Protein AF-A0A7S0LT97-F1 (afdb_monomer_lite)

Radius of gyration: 15.78 Å; chains: 1; bounding box: 45×33×39 Å

Structure (mmCIF, N/CA/C/O backbone):
data_AF-A0A7S0LT97-F1
#
_entry.id   AF-A0A7S0LT97-F1
#
loop_
_atom_site.group_PDB
_atom_site.id
_atom_site.type_symbol
_atom_site.label_atom_id
_atom_site.label_alt_id
_atom_site.label_comp_id
_atom_site.label_asym_id
_atom_site.label_entity_id
_atom_site.label_seq_id
_atom_site.pdbx_PDB_ins_code
_atom_site.Cartn_x
_atom_site.Cartn_y
_atom_site.Cartn_z
_atom_site.occupancy
_atom_site.B_iso_or_equiv
_atom_site.auth_seq_id
_atom_site.auth_comp_id
_atom_site.auth_asym_id
_atom_site.auth_atom_id
_atom_site.pdbx_PDB_model_num
ATOM 1 N N . LEU A 1 1 ? -16.997 -1.130 0.856 1.00 68.38 1 LEU A N 1
ATOM 2 C CA . LEU A 1 1 ? -16.744 -0.070 -0.150 1.00 68.38 1 LEU A CA 1
ATOM 3 C C . LEU A 1 1 ? -15.234 0.042 -0.345 1.00 68.38 1 LEU A C 1
ATOM 5 O O . LEU A 1 1 ? -14.508 -0.243 0.602 1.00 68.38 1 LEU A O 1
ATOM 9 N N . LEU A 1 2 ? -14.763 0.425 -1.536 1.00 75.94 2 LEU A N 1
ATOM 10 C CA . LEU A 1 2 ? -13.348 0.755 -1.758 1.00 75.94 2 LEU A CA 1
ATOM 11 C C . LEU A 1 2 ? -12.996 2.016 -0.960 1.00 75.94 2 LEU A C 1
ATOM 13 O O . LEU A 1 2 ? -13.755 2.983 -1.014 1.00 75.94 2 LEU A O 1
ATOM 17 N N . SER A 1 3 ? -11.892 1.991 -0.213 1.00 88.69 3 SER A N 1
ATOM 18 C CA . SER A 1 3 ? -11.409 3.146 0.551 1.00 88.69 3 SER A CA 1
ATOM 19 C C . SER A 1 3 ? -10.264 3.848 -0.169 1.00 88.69 3 SER A C 1
ATOM 21 O O . SER A 1 3 ? -10.334 5.054 -0.376 1.00 88.69 3 SER A O 1
ATOM 23 N N . MET A 1 4 ? -9.246 3.101 -0.601 1.00 94.62 4 MET A N 1
ATOM 24 C CA . MET A 1 4 ? -8.054 3.648 -1.250 1.00 94.62 4 MET A CA 1
ATOM 25 C C . MET A 1 4 ? -7.589 2.762 -2.411 1.00 94.62 4 MET A C 1
ATOM 27 O O . MET A 1 4 ? -7.864 1.563 -2.444 1.00 94.62 4 MET A O 1
ATOM 31 N N . VAL A 1 5 ? -6.854 3.349 -3.358 1.00 96.19 5 VAL A N 1
ATOM 32 C CA . VAL A 1 5 ? -6.253 2.638 -4.494 1.00 96.19 5 VAL A CA 1
ATOM 33 C C . VAL A 1 5 ? -4.873 3.200 -4.812 1.00 96.19 5 VAL A C 1
ATOM 35 O O . VAL A 1 5 ? -4.664 4.410 -4.754 1.00 96.19 5 VAL A O 1
ATOM 38 N N . SER A 1 6 ? -3.942 2.327 -5.187 1.00 96.62 6 SER A N 1
ATOM 39 C CA . SER A 1 6 ? -2.690 2.713 -5.835 1.00 96.62 6 SER A CA 1
ATOM 40 C C . SER A 1 6 ? -2.384 1.776 -6.998 1.00 96.62 6 SER A C 1
ATOM 42 O O . SER A 1 6 ? -2.772 0.607 -6.989 1.00 96.62 6 SER A O 1
ATOM 44 N N . VAL A 1 7 ? -1.712 2.304 -8.016 1.00 95.50 7 VAL A N 1
ATOM 45 C CA . VAL A 1 7 ? -1.390 1.587 -9.251 1.00 95.50 7 VAL A CA 1
ATOM 46 C C . VAL A 1 7 ? 0.061 1.855 -9.590 1.00 95.50 7 VAL A C 1
ATOM 48 O O . VAL A 1 7 ? 0.487 3.008 -9.600 1.00 95.50 7 VAL A O 1
ATOM 51 N N . ALA A 1 8 ? 0.804 0.800 -9.890 1.00 93.44 8 ALA A N 1
ATOM 52 C CA . ALA A 1 8 ? 2.168 0.900 -10.378 1.00 93.44 8 ALA A CA 1
ATOM 53 C C . ALA A 1 8 ? 2.514 -0.332 -11.207 1.00 93.44 8 ALA A C 1
ATOM 55 O O . ALA A 1 8 ? 2.108 -1.453 -10.889 1.00 93.44 8 ALA A O 1
ATOM 56 N N . SER A 1 9 ? 3.278 -0.108 -12.274 1.00 87.19 9 SER A N 1
ATOM 57 C CA . SER A 1 9 ? 3.678 -1.147 -13.222 1.00 87.19 9 SER A CA 1
ATOM 58 C C . SER A 1 9 ? 2.458 -1.903 -13.765 1.00 87.19 9 SER A C 1
ATOM 60 O O . SER A 1 9 ? 1.609 -1.305 -14.421 1.00 87.19 9 SER A O 1
ATOM 62 N N . SER A 1 10 ? 2.351 -3.206 -13.489 1.00 92.88 10 SER A N 1
ATOM 63 C CA . SER A 1 10 ? 1.203 -4.048 -13.859 1.00 92.88 10 SER A CA 1
ATOM 64 C C . SER A 1 10 ? 0.383 -4.484 -12.644 1.00 92.88 10 SER A C 1
ATOM 66 O O . SER A 1 10 ? -0.282 -5.511 -12.706 1.00 92.88 10 SER A O 1
ATOM 68 N N . TYR A 1 11 ? 0.434 -3.747 -11.534 1.00 96.50 11 TYR A N 1
ATOM 69 C CA . TYR A 1 11 ? -0.290 -4.085 -10.312 1.00 96.50 11 TYR A CA 1
ATOM 70 C C . TYR A 1 11 ? -1.210 -2.957 -9.848 1.00 96.50 11 TYR A C 1
ATOM 72 O O . TYR A 1 11 ? -0.897 -1.769 -9.947 1.00 96.50 11 TYR A O 1
ATOM 80 N N . LEU A 1 12 ? -2.349 -3.366 -9.302 1.00 96.88 12 LEU A N 1
ATOM 81 C CA . LEU A 1 12 ? -3.366 -2.522 -8.697 1.00 96.88 12 LEU A CA 1
ATOM 82 C C . LEU A 1 12 ? -3.561 -2.987 -7.253 1.00 96.88 12 LEU A C 1
ATOM 84 O O . LEU A 1 12 ? -3.971 -4.123 -7.022 1.00 96.88 12 LEU A O 1
ATOM 88 N N . LEU A 1 13 ? -3.275 -2.118 -6.288 1.00 98.12 13 LEU A N 1
ATOM 89 C CA . LEU A 1 13 ? -3.525 -2.373 -4.875 1.00 98.12 13 LEU A CA 1
ATOM 90 C C . LEU A 1 13 ? -4.778 -1.615 -4.443 1.00 98.12 13 LEU A C 1
ATOM 92 O O . LEU A 1 13 ? -4.824 -0.386 -4.516 1.00 98.12 13 LEU A O 1
ATOM 96 N N . LEU A 1 14 ? -5.781 -2.350 -3.978 1.00 97.31 14 LEU A N 1
ATOM 97 C CA . LEU A 1 14 ? -7.033 -1.812 -3.465 1.00 97.31 14 LEU A CA 1
ATOM 98 C C . LEU A 1 14 ? -7.115 -2.046 -1.966 1.00 97.31 14 LEU A C 1
ATOM 100 O O . LEU A 1 14 ? -6.928 -3.166 -1.505 1.00 97.31 14 LEU A O 1
ATOM 104 N N . ALA A 1 15 ? -7.451 -1.000 -1.225 1.00 97.31 15 ALA A N 1
ATOM 105 C CA . ALA A 1 15 ? -7.858 -1.115 0.162 1.00 97.31 15 ALA A CA 1
ATOM 106 C C . ALA A 1 15 ? -9.373 -0.954 0.264 1.00 97.31 15 ALA A C 1
ATOM 108 O O . ALA A 1 15 ? -9.980 -0.107 -0.402 1.00 97.31 15 ALA A O 1
ATOM 109 N N . THR A 1 16 ? -9.987 -1.760 1.113 1.00 95.94 16 THR A N 1
ATOM 110 C CA . THR A 1 16 ? -11.420 -1.723 1.391 1.00 95.94 16 THR A CA 1
ATOM 111 C C . THR A 1 16 ? -11.684 -1.307 2.834 1.00 95.94 16 THR A C 1
ATOM 113 O O . THR A 1 16 ? -10.850 -1.436 3.733 1.00 95.94 16 THR A O 1
ATOM 116 N N . SER A 1 17 ? -12.891 -0.791 3.067 1.00 91.00 17 SER A N 1
ATOM 117 C CA . SER A 1 17 ? -13.341 -0.309 4.380 1.00 91.00 17 SER A CA 1
ATOM 118 C C . SER A 1 17 ? -13.349 -1.381 5.484 1.00 91.00 17 SER A C 1
ATOM 120 O O . SER A 1 17 ? -13.432 -1.047 6.656 1.00 91.00 17 SER A O 1
ATOM 122 N N . ASP A 1 18 ? -13.285 -2.668 5.140 1.00 94.00 18 ASP A N 1
ATOM 123 C CA . ASP A 1 18 ? -13.248 -3.805 6.072 1.00 94.00 18 ASP A CA 1
ATOM 124 C C . ASP A 1 18 ? -11.823 -4.226 6.484 1.00 94.00 18 ASP A C 1
ATOM 126 O O . ASP A 1 18 ? -11.656 -5.284 7.105 1.00 94.00 18 ASP A O 1
ATOM 130 N N . LYS A 1 19 ? -10.828 -3.362 6.217 1.00 95.19 19 LYS A N 1
ATOM 131 C CA . LYS A 1 19 ? -9.399 -3.541 6.545 1.00 95.19 19 LYS A CA 1
ATOM 132 C C . LYS A 1 19 ? -8.700 -4.594 5.681 1.00 95.19 19 LYS A C 1
ATOM 134 O O . LYS A 1 19 ? -7.759 -5.244 6.131 1.00 95.19 19 LYS A O 1
ATOM 139 N N . THR A 1 20 ? -9.172 -4.776 4.455 1.00 97.00 20 THR A N 1
ATOM 140 C CA . THR A 1 20 ? -8.625 -5.765 3.524 1.00 97.00 20 THR A CA 1
ATOM 141 C C . THR A 1 20 ? -7.864 -5.060 2.403 1.00 97.00 20 THR A C 1
ATOM 143 O O . THR A 1 20 ? -8.270 -4.007 1.908 1.00 97.00 20 THR A O 1
ATOM 146 N N . LEU A 1 21 ? -6.715 -5.623 2.039 1.00 98.06 21 LEU A N 1
ATOM 147 C CA . LEU A 1 21 ? -5.911 -5.244 0.887 1.00 98.06 21 LEU A CA 1
ATOM 148 C C . LEU A 1 21 ? -6.079 -6.318 -0.179 1.00 98.06 21 LEU A C 1
ATOM 150 O O . LEU A 1 21 ? -5.789 -7.482 0.079 1.00 98.06 21 LEU A O 1
ATOM 154 N N . HIS A 1 22 ? -6.493 -5.927 -1.378 1.00 97.88 22 HIS A N 1
ATOM 155 C CA . HIS A 1 22 ? -6.584 -6.804 -2.537 1.00 97.88 22 HIS A CA 1
ATOM 156 C C . HIS A 1 22 ? -5.586 -6.340 -3.595 1.00 97.88 22 HIS A C 1
ATOM 158 O O . HIS A 1 22 ? -5.634 -5.195 -4.051 1.00 97.88 22 HIS A O 1
ATOM 164 N N . LEU A 1 23 ? -4.692 -7.235 -4.001 1.00 98.12 23 LEU A N 1
ATOM 165 C CA . LEU A 1 23 ? -3.745 -6.999 -5.078 1.00 98.12 23 LEU A CA 1
ATOM 166 C C . LEU A 1 23 ? -4.253 -7.662 -6.356 1.00 98.12 23 LEU A C 1
ATOM 168 O O . LEU A 1 23 ? -4.550 -8.857 -6.369 1.00 98.12 23 LEU A O 1
ATOM 172 N N . PHE A 1 24 ? -4.290 -6.901 -7.443 1.00 97.88 24 PHE A N 1
ATOM 173 C CA . PHE A 1 24 ? -4.609 -7.405 -8.771 1.00 97.88 24 PHE A CA 1
ATOM 174 C C . PHE A 1 24 ? -3.434 -7.200 -9.720 1.00 97.88 24 PHE A C 1
ATOM 176 O O . PHE A 1 24 ? -2.798 -6.147 -9.697 1.00 97.88 24 PHE A O 1
ATOM 183 N N . ALA A 1 25 ? -3.179 -8.177 -10.586 1.00 96.88 25 ALA A N 1
ATOM 184 C CA . ALA A 1 25 ? -2.294 -8.026 -11.733 1.00 96.88 25 ALA A CA 1
ATOM 185 C C . ALA A 1 25 ? -3.110 -7.598 -12.956 1.00 96.88 25 ALA A C 1
ATOM 187 O O . ALA A 1 25 ? -4.100 -8.236 -13.323 1.00 96.88 25 ALA A O 1
ATOM 188 N N . ALA A 1 26 ? -2.675 -6.522 -13.600 1.00 94.62 26 ALA A N 1
ATOM 189 C CA . ALA A 1 26 ? -3.262 -6.005 -14.816 1.00 94.62 26 ALA A CA 1
ATOM 190 C C . ALA A 1 26 ? -2.785 -6.795 -16.037 1.00 94.62 26 ALA A C 1
ATOM 192 O O . ALA A 1 26 ? -1.593 -6.892 -16.327 1.00 94.62 26 ALA A O 1
ATOM 193 N N . LYS A 1 27 ? -3.752 -7.327 -16.781 1.00 93.06 27 LYS A N 1
ATOM 194 C CA . LYS A 1 27 ? -3.591 -7.904 -18.115 1.00 93.06 27 LYS A CA 1
ATOM 195 C C . LYS A 1 27 ? -4.313 -7.006 -19.127 1.00 93.06 27 LYS A C 1
ATOM 197 O O . LYS A 1 27 ? -5.192 -6.241 -18.733 1.00 93.06 27 LYS A O 1
ATOM 202 N N . PRO A 1 28 ? -4.026 -7.111 -20.438 1.00 91.81 28 PRO A N 1
ATOM 203 C CA . PRO A 1 28 ? -4.626 -6.235 -21.450 1.00 91.81 28 PRO A CA 1
ATOM 204 C C . PRO A 1 28 ? -6.162 -6.159 -21.429 1.00 91.81 28 PRO A C 1
ATOM 206 O O . PRO A 1 28 ? -6.730 -5.143 -21.816 1.00 91.81 28 PRO A O 1
ATOM 209 N N . THR A 1 29 ? -6.840 -7.223 -20.990 1.00 93.88 29 THR A N 1
ATOM 210 C CA . THR A 1 29 ? -8.309 -7.322 -20.999 1.00 93.88 29 THR A CA 1
ATOM 211 C C . THR A 1 29 ? -8.907 -7.772 -19.666 1.00 93.88 29 THR A C 1
ATOM 213 O O . THR A 1 29 ? -10.103 -8.047 -19.608 1.00 93.88 29 THR A O 1
ATOM 216 N N . ALA A 1 30 ? -8.098 -7.924 -18.614 1.00 94.88 30 ALA A N 1
ATOM 217 C CA . ALA A 1 30 ? -8.543 -8.497 -17.346 1.00 94.88 30 ALA A CA 1
ATOM 218 C C . ALA A 1 30 ? -7.692 -8.012 -16.167 1.00 94.88 30 ALA A C 1
ATOM 220 O O . ALA A 1 30 ? -6.544 -7.606 -16.338 1.00 94.88 30 ALA A O 1
ATOM 221 N N . LEU A 1 31 ? -8.265 -8.096 -14.970 1.00 96.12 31 LEU A N 1
ATOM 222 C CA . LEU A 1 31 ? -7.551 -7.959 -13.707 1.00 96.12 31 LEU A CA 1
ATOM 223 C C . LEU A 1 31 ? -7.626 -9.304 -12.990 1.00 96.12 31 LEU A C 1
ATOM 225 O O . LEU A 1 31 ? -8.718 -9.745 -12.631 1.00 96.12 31 LEU A O 1
ATOM 229 N N . ASP A 1 32 ? -6.480 -9.937 -12.779 1.00 97.31 32 ASP A N 1
ATOM 230 C CA . ASP A 1 32 ? -6.413 -11.181 -12.021 1.00 97.31 32 ASP A CA 1
ATOM 231 C C . ASP A 1 32 ? -6.171 -10.848 -10.556 1.00 97.31 32 ASP A C 1
ATOM 233 O O . ASP A 1 32 ? -5.244 -10.104 -10.245 1.00 97.31 32 ASP A O 1
ATOM 237 N N . HIS A 1 33 ? -6.986 -11.387 -9.651 1.00 97.56 33 HIS A N 1
ATOM 238 C CA . HIS A 1 33 ? -6.728 -11.276 -8.216 1.00 97.56 33 HIS A CA 1
ATOM 239 C C . HIS A 1 33 ? -5.524 -12.154 -7.854 1.00 97.56 33 HIS A C 1
ATOM 241 O O . HIS A 1 33 ? -5.522 -13.351 -8.136 1.00 97.56 33 HIS A O 1
ATOM 247 N N . VAL A 1 34 ? -4.478 -11.538 -7.302 1.00 97.12 34 VAL A N 1
ATOM 248 C CA . VAL A 1 34 ? -3.174 -12.178 -7.058 1.00 97.12 34 VAL A CA 1
ATOM 249 C C . VAL A 1 34 ? -2.996 -12.527 -5.593 1.00 97.12 34 VAL A C 1
ATOM 251 O O . VAL A 1 34 ? -2.535 -13.619 -5.271 1.00 97.12 34 VAL A O 1
ATOM 254 N N . ALA A 1 35 ? -3.323 -11.589 -4.709 1.00 97.69 35 ALA A N 1
ATOM 255 C CA . ALA A 1 35 ? -3.102 -11.738 -3.283 1.00 97.69 35 ALA A CA 1
ATOM 256 C C . ALA A 1 35 ? -4.111 -10.917 -2.484 1.00 97.69 35 ALA A C 1
ATOM 258 O O . ALA A 1 35 ? -4.672 -9.923 -2.960 1.00 97.69 35 ALA A O 1
ATOM 259 N N . GLU A 1 36 ? -4.312 -11.335 -1.242 1.00 97.81 36 GLU A N 1
ATOM 260 C CA . GLU A 1 36 ? -5.126 -10.637 -0.262 1.00 97.81 36 GLU A CA 1
ATOM 261 C C . GLU A 1 36 ? -4.437 -10.669 1.099 1.00 97.81 36 GLU A C 1
ATOM 263 O O . GLU A 1 36 ? -3.863 -11.686 1.486 1.00 97.81 36 GLU A O 1
ATOM 268 N N . ALA A 1 37 ? -4.504 -9.556 1.824 1.00 97.50 37 ALA A N 1
ATOM 269 C CA . ALA A 1 37 ? -4.001 -9.455 3.186 1.00 97.50 37 ALA A CA 1
ATOM 270 C C . ALA A 1 37 ? -4.941 -8.604 4.039 1.00 97.50 37 ALA A C 1
ATOM 272 O O . ALA A 1 37 ? -5.605 -7.695 3.540 1.00 97.50 37 ALA A O 1
ATOM 273 N N . ARG A 1 38 ? -4.976 -8.874 5.345 1.00 96.88 38 ARG A N 1
ATOM 274 C CA . ARG A 1 38 ? -5.786 -8.110 6.295 1.00 96.88 38 ARG A CA 1
ATOM 275 C C . ARG A 1 38 ? -4.904 -7.234 7.168 1.00 96.88 38 ARG A C 1
ATOM 277 O O . ARG A 1 38 ? -3.956 -7.724 7.775 1.00 96.88 38 ARG A O 1
ATOM 284 N N . THR A 1 39 ? -5.236 -5.953 7.259 1.00 95.06 39 THR A N 1
ATOM 285 C CA . THR A 1 39 ? -4.546 -5.002 8.131 1.00 95.06 39 THR A CA 1
ATOM 286 C C . THR A 1 39 ? -5.160 -5.015 9.530 1.00 95.06 39 THR A C 1
ATOM 288 O O . THR A 1 39 ? -6.335 -5.342 9.727 1.00 95.06 39 THR A O 1
ATOM 291 N N . ALA A 1 40 ? -4.370 -4.639 10.537 1.00 92.75 40 ALA A N 1
ATOM 292 C CA . ALA A 1 40 ? -4.862 -4.530 11.912 1.00 92.75 40 ALA A CA 1
ATOM 293 C C . ALA A 1 40 ? -5.928 -3.418 12.053 1.00 92.75 40 ALA A C 1
ATOM 295 O O . ALA A 1 40 ? -6.951 -3.565 12.738 1.00 92.75 40 ALA A O 1
ATOM 296 N N . HIS A 1 41 ? -5.720 -2.315 11.334 1.00 92.88 41 HIS A N 1
ATOM 297 C CA . HIS A 1 41 ? -6.524 -1.098 11.404 1.00 92.88 41 HIS A CA 1
ATOM 298 C C . HIS A 1 41 ? -6.975 -0.642 10.016 1.00 92.88 41 HIS A C 1
ATOM 300 O O . HIS A 1 41 ? -6.538 -1.181 9.002 1.00 92.88 41 HIS A O 1
ATOM 306 N N . GLU A 1 42 ? -7.887 0.327 9.974 1.00 93.88 42 GLU A N 1
ATOM 307 C CA . GLU A 1 42 ? -8.367 0.900 8.715 1.00 93.88 42 GLU A CA 1
ATOM 308 C C . GLU A 1 42 ? -7.223 1.560 7.945 1.00 93.88 42 GLU A C 1
ATOM 310 O O . GLU A 1 42 ? -6.341 2.193 8.529 1.00 93.88 42 GLU A O 1
ATOM 315 N N . VAL A 1 43 ? -7.246 1.393 6.626 1.00 96.12 43 VAL A N 1
ATOM 316 C CA . VAL A 1 43 ? -6.237 1.952 5.731 1.00 96.12 43 VAL A CA 1
ATOM 317 C C . VAL A 1 43 ? -6.584 3.407 5.433 1.00 96.12 43 VAL A C 1
ATOM 319 O O . VAL A 1 43 ? -7.644 3.691 4.875 1.00 96.12 43 VAL A O 1
ATOM 322 N N . ALA A 1 44 ? -5.680 4.315 5.792 1.00 95.31 44 ALA A N 1
ATOM 323 C CA . ALA A 1 44 ? -5.835 5.754 5.603 1.00 95.31 44 ALA A CA 1
ATOM 324 C C . ALA A 1 44 ? -5.225 6.240 4.279 1.00 95.31 44 ALA A C 1
ATOM 326 O O . ALA A 1 44 ? -5.765 7.150 3.649 1.00 95.31 44 ALA A O 1
ATOM 327 N N . CYS A 1 45 ? -4.125 5.624 3.834 1.00 96.31 45 CYS A N 1
ATOM 328 C CA . CYS A 1 45 ? -3.498 5.904 2.545 1.00 96.31 45 CYS A CA 1
ATOM 329 C C . CYS A 1 45 ? -2.642 4.737 2.045 1.00 96.31 45 CYS A C 1
ATOM 331 O O . CYS A 1 45 ? -2.204 3.896 2.828 1.00 96.31 45 CYS A O 1
ATOM 333 N N . VAL A 1 46 ? -2.420 4.677 0.728 1.00 97.81 46 VAL A N 1
ATOM 334 C CA . VAL A 1 46 ? -1.580 3.657 0.085 1.00 97.81 46 VAL A CA 1
ATOM 335 C C . VAL A 1 46 ? -0.737 4.262 -1.031 1.00 97.81 46 VAL A C 1
ATOM 337 O O . VAL A 1 46 ? -1.174 5.189 -1.711 1.00 97.81 46 VAL A O 1
ATOM 340 N N . ALA A 1 47 ? 0.445 3.699 -1.248 1.00 97.75 47 ALA A N 1
ATOM 341 C CA . ALA A 1 47 ? 1.286 3.960 -2.408 1.00 97.75 47 ALA A CA 1
ATOM 342 C C . ALA A 1 47 ? 1.927 2.657 -2.884 1.00 97.75 47 ALA A C 1
ATOM 344 O O . ALA A 1 47 ? 2.238 1.789 -2.075 1.00 97.75 47 ALA A O 1
ATOM 345 N N . LEU A 1 48 ? 2.144 2.524 -4.185 1.00 96.88 48 LEU A N 1
ATOM 346 C CA . LEU A 1 48 ? 2.773 1.368 -4.812 1.00 96.88 48 LEU A CA 1
ATOM 347 C C . LEU A 1 48 ? 3.875 1.882 -5.742 1.00 96.88 48 LEU A C 1
ATOM 349 O O . LEU A 1 48 ? 3.629 2.829 -6.490 1.00 96.88 48 LEU A O 1
ATOM 353 N N . ARG A 1 49 ? 5.086 1.314 -5.689 1.00 95.56 49 ARG A N 1
ATOM 354 C CA . ARG A 1 49 ? 6.175 1.705 -6.601 1.00 95.56 49 ARG A CA 1
ATOM 355 C C . ARG A 1 49 ? 7.303 0.674 -6.652 1.00 95.56 49 ARG A C 1
ATOM 357 O O . ARG A 1 49 ? 7.652 0.066 -5.640 1.00 95.56 49 ARG A O 1
ATOM 364 N N . GLU A 1 50 ? 7.905 0.529 -7.827 1.00 92.38 50 GLU A N 1
ATOM 365 C CA . GLU A 1 50 ? 9.223 -0.088 -7.982 1.00 92.38 50 GLU A CA 1
ATOM 366 C C . GLU A 1 50 ? 10.306 0.815 -7.382 1.00 92.38 50 GLU A C 1
ATOM 368 O O . GLU A 1 50 ? 10.316 2.026 -7.616 1.00 92.38 50 GLU A O 1
ATOM 373 N N . VAL A 1 51 ? 11.222 0.231 -6.616 1.00 87.81 51 VAL A N 1
ATOM 374 C CA . VAL A 1 51 ? 12.327 0.952 -5.971 1.00 87.81 51 VAL A CA 1
ATOM 375 C C . VAL A 1 51 ? 13.639 0.533 -6.626 1.00 87.81 51 VAL A C 1
ATOM 377 O O . VAL A 1 51 ? 13.867 -0.658 -6.852 1.00 87.81 51 VAL A O 1
ATOM 380 N N . ALA A 1 52 ? 14.499 1.499 -6.961 1.00 82.69 52 ALA A N 1
ATOM 381 C CA . ALA A 1 52 ? 15.764 1.203 -7.619 1.00 82.69 52 ALA A CA 1
ATOM 382 C C . ALA A 1 52 ? 16.665 0.348 -6.716 1.00 82.69 52 ALA A C 1
ATOM 384 O O . ALA A 1 52 ? 16.759 0.566 -5.506 1.00 82.69 52 ALA A O 1
ATOM 385 N N . ARG A 1 53 ? 17.359 -0.629 -7.311 1.00 71.44 53 ARG A N 1
ATOM 386 C CA . ARG A 1 53 ? 18.385 -1.393 -6.596 1.00 71.44 53 ARG A CA 1
ATOM 387 C C . ARG A 1 53 ? 19.670 -0.564 -6.504 1.00 71.44 53 ARG A C 1
ATOM 389 O O . ARG A 1 53 ? 20.081 0.000 -7.520 1.00 71.44 53 ARG A O 1
ATOM 396 N N . PRO A 1 54 ? 20.331 -0.500 -5.336 1.00 65.25 54 PRO A N 1
ATOM 397 C CA . PRO A 1 54 ? 21.633 0.141 -5.238 1.00 65.25 54 PRO A CA 1
ATOM 398 C C . PRO A 1 54 ? 22.643 -0.614 -6.109 1.00 65.25 54 PRO A C 1
ATO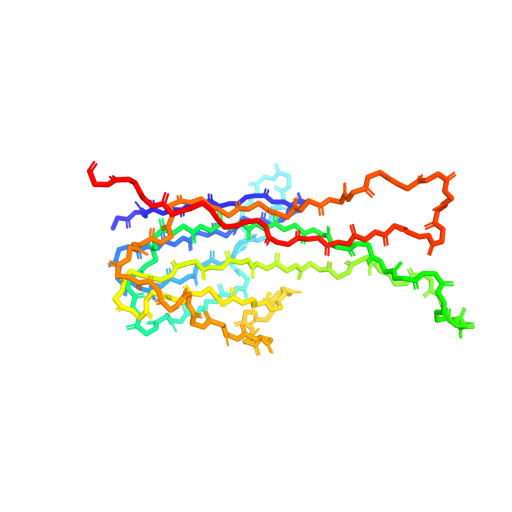M 400 O O . PRO A 1 54 ? 22.766 -1.835 -6.025 1.00 65.25 54 PRO A O 1
ATOM 403 N N . SER A 1 55 ? 23.392 0.118 -6.931 1.00 59.03 55 SER A N 1
ATOM 404 C CA . SER A 1 55 ? 24.360 -0.423 -7.897 1.00 59.03 55 SER A CA 1
ATOM 405 C C . SER A 1 55 ? 25.634 -1.009 -7.263 1.00 59.03 55 SER A C 1
ATOM 407 O O . SER A 1 55 ? 26.609 -1.258 -7.966 1.00 59.03 55 SER A O 1
ATOM 409 N N . SER A 1 56 ? 25.670 -1.168 -5.936 1.00 55.75 56 SER A N 1
ATOM 410 C CA . SER A 1 56 ? 26.827 -1.652 -5.172 1.00 55.75 56 SER A CA 1
ATOM 411 C C . SER A 1 56 ? 26.812 -3.160 -4.907 1.00 55.75 56 SER A C 1
ATOM 413 O O . SER A 1 56 ? 27.811 -3.695 -4.423 1.00 55.75 56 SER A O 1
ATOM 415 N N . ALA A 1 57 ? 25.722 -3.857 -5.233 1.00 54.06 57 ALA A N 1
ATOM 416 C CA . ALA A 1 57 ? 25.719 -5.312 -5.251 1.00 54.06 57 ALA A CA 1
ATOM 417 C C . ALA A 1 57 ? 26.479 -5.778 -6.502 1.00 54.06 57 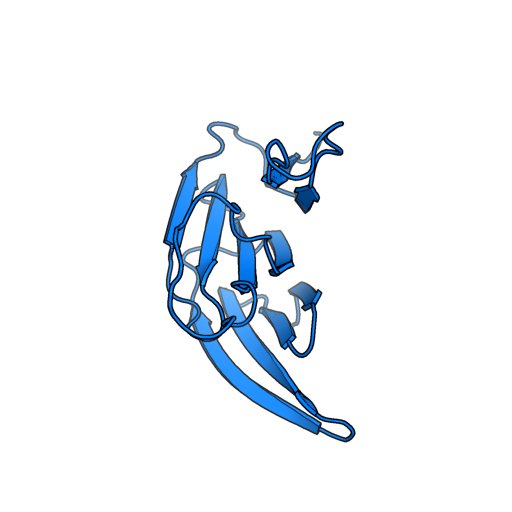ALA A C 1
ATOM 419 O O . ALA A 1 57 ? 26.057 -5.521 -7.629 1.00 54.06 57 ALA A O 1
ATOM 420 N N . MET A 1 58 ? 27.642 -6.407 -6.307 1.00 48.25 58 MET A N 1
ATOM 421 C CA . MET A 1 58 ? 28.319 -7.182 -7.350 1.00 48.25 58 MET A CA 1
ATOM 422 C C . MET A 1 58 ? 27.424 -8.369 -7.741 1.00 48.25 58 MET A C 1
ATOM 424 O O . MET A 1 58 ? 27.644 -9.487 -7.284 1.00 48.25 58 MET A O 1
ATOM 428 N N . ASP A 1 59 ? 26.404 -8.129 -8.558 1.00 53.09 59 ASP A N 1
ATOM 429 C CA . ASP A 1 59 ? 25.528 -9.182 -9.061 1.00 53.09 59 ASP A CA 1
ATOM 430 C C . ASP A 1 59 ? 26.139 -9.739 -10.355 1.00 53.09 59 ASP A C 1
ATOM 432 O O . ASP A 1 59 ? 26.188 -9.088 -11.398 1.00 53.09 59 ASP A O 1
ATOM 436 N N . ILE A 1 60 ? 26.681 -10.953 -10.232 1.00 55.78 60 ILE A N 1
ATOM 437 C CA . ILE A 1 60 ? 27.229 -11.793 -11.311 1.00 55.78 60 ILE A CA 1
ATOM 438 C C . ILE A 1 60 ? 26.087 -12.567 -12.016 1.00 55.78 60 ILE A C 1
ATOM 440 O O . ILE A 1 60 ? 26.315 -13.209 -13.038 1.00 55.78 60 ILE A O 1
ATOM 444 N N . ASP A 1 61 ? 24.853 -12.466 -11.515 1.00 59.31 61 ASP A N 1
ATOM 445 C CA . ASP A 1 61 ? 23.659 -13.119 -12.059 1.00 59.31 6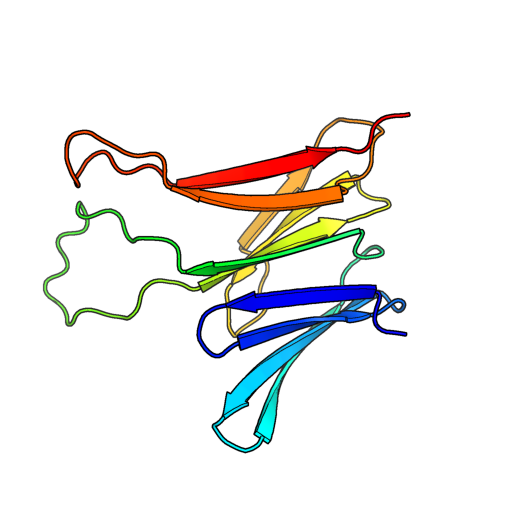1 ASP A CA 1
ATOM 446 C C . ASP A 1 61 ? 22.746 -12.140 -12.816 1.00 59.31 61 ASP A C 1
ATOM 448 O O . ASP A 1 61 ? 22.821 -10.924 -12.637 1.00 59.31 61 ASP A O 1
ATOM 452 N N . GLU A 1 62 ? 21.900 -12.693 -13.695 1.00 57.47 62 GLU A N 1
ATOM 453 C CA . GLU A 1 62 ? 20.960 -11.978 -14.570 1.00 57.47 62 GLU A CA 1
ATOM 454 C C . GLU A 1 62 ? 20.273 -10.771 -13.902 1.00 57.47 62 GLU A C 1
ATOM 456 O O . GLU A 1 62 ? 19.912 -10.826 -12.721 1.00 57.47 62 GLU A O 1
ATOM 461 N N . PRO A 1 63 ? 19.997 -9.691 -14.661 1.00 65.75 63 PRO A N 1
ATOM 462 C CA . PRO A 1 63 ? 19.289 -8.537 -14.132 1.00 65.75 63 PRO A CA 1
ATOM 463 C C . PRO A 1 63 ? 17.855 -8.933 -13.758 1.00 65.75 63 PRO A C 1
ATOM 465 O O . PRO A 1 63 ? 16.944 -8.909 -14.584 1.00 65.75 63 PRO A O 1
ATOM 468 N N . ALA A 1 64 ? 17.640 -9.296 -12.493 1.00 72.44 64 ALA A N 1
ATOM 469 C CA . ALA A 1 64 ? 16.300 -9.457 -11.947 1.00 72.44 64 ALA A CA 1
ATOM 470 C C . ALA A 1 64 ? 15.530 -8.117 -12.068 1.00 72.44 64 ALA A C 1
ATOM 472 O O . ALA A 1 64 ? 16.155 -7.050 -12.084 1.00 72.44 64 ALA A O 1
ATOM 473 N N . PRO A 1 65 ? 14.190 -8.122 -12.125 1.00 80.25 65 PRO A N 1
ATOM 474 C CA . PRO A 1 65 ? 13.408 -6.887 -12.119 1.00 80.25 65 PRO A CA 1
ATOM 475 C C . PRO A 1 65 ? 13.614 -6.092 -10.812 1.00 80.25 65 PRO A C 1
ATOM 477 O O . PRO A 1 65 ? 14.011 -6.667 -9.788 1.00 80.25 65 PRO A O 1
ATOM 480 N N . PRO A 1 66 ? 13.398 -4.763 -10.811 1.00 85.00 66 PRO A N 1
ATOM 481 C CA . PRO A 1 66 ? 13.427 -3.985 -9.578 1.00 85.00 66 PRO A CA 1
ATOM 482 C C . PRO A 1 66 ? 12.345 -4.489 -8.606 1.00 85.00 66 PRO A C 1
ATOM 484 O O . PRO A 1 66 ? 11.259 -4.881 -9.045 1.00 85.00 66 PRO A O 1
ATOM 487 N N . PRO A 1 67 ? 12.617 -4.510 -7.290 1.00 90.00 67 PRO A N 1
ATOM 488 C CA . PRO A 1 67 ? 11.615 -4.901 -6.311 1.00 90.00 67 PRO A CA 1
ATOM 489 C C . PRO A 1 67 ? 10.453 -3.900 -6.297 1.00 90.00 67 PRO A C 1
ATOM 491 O O . PRO A 1 67 ? 10.653 -2.687 -6.396 1.00 90.00 67 PRO A O 1
ATOM 494 N N . LEU A 1 68 ? 9.239 -4.420 -6.135 1.00 94.94 68 LEU A N 1
ATOM 495 C CA . LEU A 1 68 ? 8.007 -3.646 -6.030 1.00 94.94 68 LEU A CA 1
ATOM 496 C C . LEU A 1 68 ? 7.516 -3.674 -4.581 1.00 94.94 68 LEU A C 1
ATOM 498 O O . LEU A 1 68 ? 7.374 -4.744 -3.987 1.00 94.94 68 LEU A O 1
ATOM 502 N N . TYR A 1 69 ? 7.237 -2.495 -4.030 1.00 97.00 69 TYR A N 1
ATOM 503 C CA . TYR A 1 69 ? 6.754 -2.345 -2.662 1.00 97.00 69 TYR A CA 1
ATOM 504 C C . TYR A 1 69 ? 5.446 -1.568 -2.615 1.00 97.00 69 TYR A C 1
ATOM 506 O O . TYR A 1 69 ? 5.220 -0.644 -3.402 1.00 97.00 69 TYR A O 1
ATOM 514 N N . ALA A 1 70 ? 4.613 -1.923 -1.641 1.00 98.00 70 ALA A N 1
ATOM 515 C CA . ALA A 1 70 ? 3.481 -1.118 -1.219 1.00 98.00 70 ALA A CA 1
ATOM 516 C C . ALA A 1 70 ? 3.791 -0.441 0.115 1.00 98.00 70 ALA A C 1
ATOM 518 O O . ALA A 1 70 ? 4.292 -1.087 1.028 1.00 98.00 70 ALA A O 1
ATOM 519 N N . ALA A 1 71 ? 3.454 0.835 0.243 1.00 98.00 71 ALA A N 1
ATOM 520 C CA . ALA A 1 71 ? 3.393 1.536 1.515 1.00 98.00 71 ALA A CA 1
ATOM 521 C C . ALA A 1 71 ? 1.924 1.718 1.911 1.00 98.00 71 ALA A C 1
ATOM 523 O O . ALA A 1 71 ? 1.107 2.125 1.083 1.00 98.00 71 ALA A O 1
ATOM 524 N N . VAL A 1 72 ? 1.588 1.424 3.164 1.00 97.94 72 VAL A N 1
ATOM 525 C CA . VAL A 1 72 ? 0.225 1.467 3.704 1.00 97.94 72 VAL A CA 1
ATOM 526 C C . VAL A 1 72 ? 0.234 2.257 5.007 1.00 97.94 72 VAL A C 1
ATOM 528 O O . VAL A 1 72 ? 0.906 1.876 5.960 1.00 97.94 72 VAL A O 1
ATOM 531 N N . GLY A 1 73 ? -0.507 3.361 5.051 1.00 96.69 73 GLY A N 1
ATOM 532 C CA . GLY A 1 73 ? -0.719 4.154 6.259 1.00 96.69 73 GLY A CA 1
ATOM 533 C C . GLY A 1 73 ? -1.980 3.701 6.989 1.00 96.69 73 GLY A C 1
ATOM 534 O O . GLY A 1 73 ? -3.033 3.552 6.361 1.00 96.69 73 GLY A O 1
ATOM 535 N N . LEU A 1 74 ? -1.890 3.493 8.303 1.00 94.88 74 LEU A N 1
ATOM 536 C CA . LEU A 1 74 ? -2.991 3.003 9.137 1.00 94.88 74 LEU A CA 1
ATOM 537 C C . LEU A 1 74 ? -3.602 4.107 10.011 1.00 94.88 74 LEU A C 1
ATOM 539 O O . LEU A 1 74 ? -2.897 4.970 10.529 1.00 94.88 74 LEU A O 1
ATOM 543 N N . TRP A 1 75 ? -4.923 4.049 10.208 1.00 88.94 75 TRP A N 1
ATOM 544 C CA . TRP A 1 75 ? -5.682 5.084 10.920 1.00 88.94 75 TRP A CA 1
ATOM 545 C C . TRP A 1 75 ? -5.483 5.072 12.440 1.00 88.94 75 TRP A C 1
ATOM 547 O O . TRP A 1 75 ? -5.270 6.115 13.036 1.00 88.94 75 TRP A O 1
ATOM 557 N N . THR A 1 76 ? -5.599 3.920 13.106 1.00 84.44 76 THR A N 1
ATOM 558 C CA . THR A 1 76 ? -5.627 3.877 14.587 1.00 84.44 76 THR A CA 1
ATOM 559 C C . THR A 1 76 ? -4.242 3.732 15.205 1.00 84.44 76 THR A C 1
ATOM 561 O O . THR A 1 76 ? -3.964 4.315 16.243 1.00 84.44 76 THR A O 1
ATOM 564 N N . GLU A 1 77 ? -3.375 2.941 14.579 1.00 84.62 77 GLU A N 1
ATOM 565 C CA . GLU A 1 77 ? -2.010 2.704 15.062 1.00 84.62 77 GLU A CA 1
ATOM 566 C C . GLU A 1 77 ? -1.052 3.834 14.671 1.00 84.62 77 GLU A C 1
ATOM 568 O O . GLU A 1 77 ? 0.052 3.902 15.200 1.00 84.62 77 GLU A O 1
ATOM 573 N N . LEU A 1 78 ? -1.485 4.729 13.770 1.00 90.88 78 LEU A N 1
ATOM 574 C CA . LEU A 1 78 ? -0.700 5.867 13.283 1.00 90.88 78 LEU A CA 1
ATOM 575 C C . LEU A 1 78 ? 0.680 5.411 12.797 1.00 90.88 78 LEU A C 1
ATOM 577 O O . LEU A 1 78 ? 1.719 5.983 13.126 1.00 90.88 78 LEU A O 1
ATOM 581 N N . SER A 1 79 ? 0.669 4.326 12.026 1.00 94.25 79 SER A N 1
ATOM 582 C CA . SER A 1 79 ? 1.851 3.656 11.505 1.00 94.25 79 SER A CA 1
ATOM 583 C C . SER A 1 79 ? 1.871 3.667 9.983 1.00 94.25 79 SER A C 1
ATOM 585 O O . SER A 1 79 ? 0.839 3.809 9.317 1.00 94.25 79 SER A O 1
ATOM 587 N N . VAL A 1 80 ? 3.072 3.494 9.437 1.00 96.75 80 VAL A N 1
ATOM 588 C CA . VAL A 1 80 ? 3.303 3.212 8.022 1.00 96.75 80 VAL A CA 1
ATOM 589 C C . VAL A 1 80 ? 3.953 1.843 7.908 1.00 96.75 80 VAL A C 1
ATOM 591 O O . VAL A 1 80 ? 4.983 1.574 8.523 1.00 96.75 80 VAL A O 1
ATOM 594 N N . GLN A 1 81 ? 3.342 0.979 7.108 1.00 97.31 81 GLN A N 1
ATOM 595 C CA . GLN A 1 81 ? 3.816 -0.367 6.820 1.00 97.31 81 GLN A CA 1
ATOM 596 C C . GLN A 1 81 ? 4.320 -0.446 5.385 1.00 97.31 81 GLN A C 1
ATOM 598 O O . GLN A 1 81 ? 3.685 0.084 4.475 1.00 97.31 81 GLN A O 1
ATOM 603 N N . ILE A 1 82 ? 5.439 -1.133 5.179 1.00 97.81 82 ILE A N 1
ATOM 604 C CA . ILE A 1 82 ? 5.945 -1.495 3.856 1.00 97.81 82 ILE A CA 1
ATOM 605 C C . ILE A 1 82 ? 5.694 -2.984 3.649 1.00 97.81 82 ILE A C 1
ATOM 607 O O . ILE A 1 82 ? 6.099 -3.800 4.476 1.00 97.81 82 ILE A O 1
ATOM 611 N N . LEU A 1 83 ? 5.043 -3.329 2.541 1.00 98.19 83 LEU A N 1
ATOM 612 C CA . LEU A 1 83 ? 4.740 -4.698 2.140 1.00 98.19 83 LEU A CA 1
ATOM 613 C C . LEU A 1 83 ? 5.486 -5.056 0.852 1.00 98.19 83 LEU A C 1
ATOM 615 O O . LEU A 1 83 ? 5.571 -4.239 -0.071 1.00 98.19 83 LEU A O 1
ATOM 619 N N . ALA A 1 84 ? 5.990 -6.286 0.775 1.00 96.62 84 ALA A N 1
ATOM 620 C CA . ALA A 1 84 ? 6.572 -6.841 -0.441 1.00 96.62 84 ALA A CA 1
ATOM 621 C C . ALA A 1 84 ? 5.473 -7.256 -1.432 1.00 96.62 84 ALA A C 1
ATOM 623 O O . ALA A 1 84 ? 4.436 -7.793 -1.044 1.00 96.62 84 ALA A O 1
ATOM 624 N N . ILE A 1 85 ? 5.698 -7.033 -2.727 1.00 96.56 85 ILE A N 1
ATOM 625 C CA . ILE A 1 85 ? 4.771 -7.419 -3.800 1.00 96.56 85 ILE A CA 1
ATOM 626 C C . ILE A 1 85 ? 5.427 -8.525 -4.637 1.00 96.56 85 ILE A C 1
ATOM 628 O O . ILE A 1 85 ? 6.602 -8.396 -4.984 1.00 96.56 85 ILE A O 1
ATOM 632 N N . PRO A 1 86 ? 4.707 -9.611 -4.980 1.00 95.38 86 PRO A N 1
ATOM 633 C CA . PRO A 1 86 ? 3.254 -9.786 -4.864 1.00 95.38 86 PRO A CA 1
ATOM 634 C C . PRO A 1 86 ? 2.743 -10.420 -3.559 1.00 95.38 86 PRO A C 1
ATOM 636 O O . PRO A 1 86 ? 1.532 -10.567 -3.423 1.00 95.38 86 PRO A O 1
ATOM 639 N N . SER A 1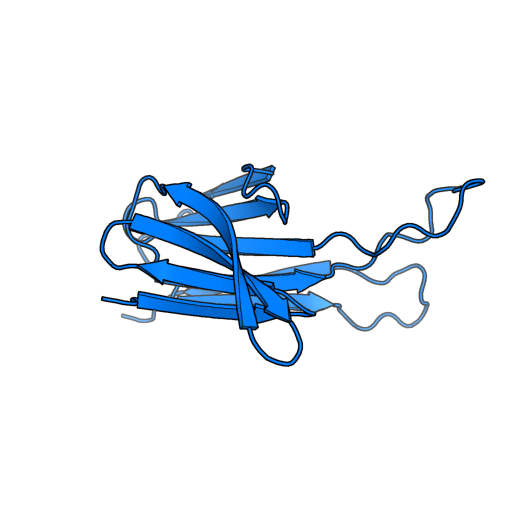 87 ? 3.612 -10.806 -2.618 1.00 96.50 87 SER A N 1
ATOM 640 C CA . SER A 1 87 ? 3.217 -11.618 -1.451 1.00 96.50 87 SER A CA 1
ATOM 641 C C . SER A 1 87 ? 2.339 -10.893 -0.423 1.00 96.50 87 SER A C 1
ATOM 643 O O . SER A 1 87 ? 1.647 -11.553 0.346 1.00 96.50 87 SER A O 1
ATOM 645 N N . LEU A 1 88 ? 2.353 -9.555 -0.406 1.00 97.62 88 LEU A N 1
ATOM 646 C CA . LEU A 1 88 ? 1.775 -8.705 0.645 1.00 97.62 88 LEU A CA 1
ATOM 647 C C . LEU A 1 88 ? 2.355 -8.982 2.044 1.00 97.62 88 LEU A C 1
ATOM 649 O O . LEU A 1 88 ? 1.742 -8.640 3.055 1.00 97.62 88 LEU A O 1
ATOM 653 N N . GLU A 1 89 ? 3.551 -9.569 2.116 1.00 97.56 89 GLU A N 1
ATOM 654 C CA . GLU A 1 89 ? 4.246 -9.808 3.380 1.00 97.56 89 GLU A CA 1
ATOM 655 C C . GLU A 1 89 ? 4.806 -8.505 3.952 1.00 97.56 89 GLU A C 1
ATOM 657 O O . GLU A 1 89 ? 5.382 -7.686 3.231 1.00 97.56 89 GLU A O 1
ATOM 662 N N . LEU A 1 90 ? 4.655 -8.324 5.266 1.00 97.50 90 LEU A N 1
ATOM 663 C CA . LEU A 1 90 ? 5.191 -7.172 5.983 1.00 97.50 90 LEU A CA 1
ATOM 664 C C . LEU A 1 90 ? 6.722 -7.196 5.970 1.00 97.50 90 LEU A C 1
ATOM 666 O O . LEU A 1 90 ? 7.342 -8.111 6.504 1.00 97.50 90 LEU A O 1
ATOM 670 N N . VAL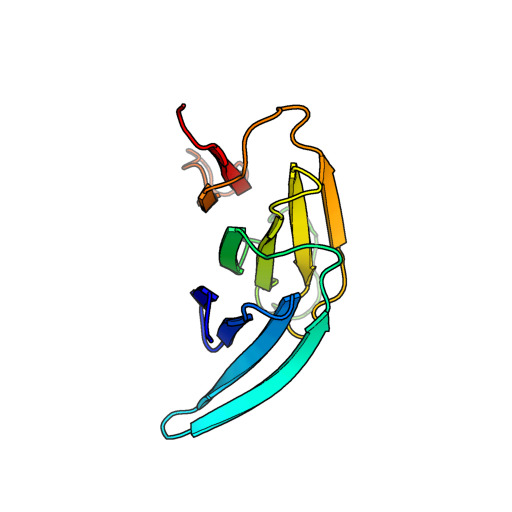 A 1 91 ? 7.316 -6.150 5.403 1.00 97.19 91 VAL A N 1
ATOM 671 C CA . VAL A 1 91 ? 8.765 -5.921 5.388 1.00 97.19 91 VAL A CA 1
ATOM 672 C C . VAL A 1 91 ? 9.175 -5.130 6.625 1.00 97.19 91 VAL A C 1
ATOM 674 O O . VAL A 1 91 ? 10.084 -5.523 7.349 1.00 97.19 91 VAL A O 1
ATOM 677 N N . VAL A 1 92 ? 8.500 -4.007 6.875 1.00 96.56 92 VAL A N 1
ATOM 678 C CA . VAL A 1 92 ? 8.762 -3.139 8.029 1.00 96.56 92 VAL A CA 1
ATOM 679 C C . VAL A 1 92 ? 7.510 -2.354 8.403 1.00 96.56 92 VAL A C 1
ATOM 681 O O . VAL A 1 92 ? 6.676 -2.058 7.550 1.00 96.56 92 VAL A O 1
ATOM 684 N N . SER A 1 93 ? 7.387 -2.018 9.685 1.00 95.94 93 SER A N 1
ATOM 685 C CA . SER A 1 93 ? 6.337 -1.160 10.228 1.00 95.94 93 SER A CA 1
ATOM 686 C C . SER A 1 93 ? 6.976 -0.098 11.108 1.00 95.94 93 SER A C 1
ATOM 688 O O . SER A 1 93 ? 7.720 -0.449 12.020 1.00 95.94 93 SER A O 1
ATOM 690 N N . GLU A 1 94 ? 6.651 1.168 10.864 1.00 95.06 94 GLU A N 1
ATOM 691 C CA . GLU A 1 94 ? 7.160 2.304 11.633 1.00 95.06 94 GLU A CA 1
ATOM 692 C C . GLU A 1 94 ? 5.998 3.086 12.252 1.00 95.06 94 GLU A C 1
ATOM 694 O O . GLU A 1 94 ? 5.041 3.447 11.562 1.00 95.06 94 GLU A O 1
ATOM 699 N N . LEU A 1 95 ? 6.075 3.349 13.559 1.00 93.81 95 LEU A N 1
ATOM 700 C CA . LEU A 1 95 ? 5.138 4.231 14.257 1.00 93.81 95 LEU A CA 1
ATOM 701 C C . LEU A 1 95 ? 5.523 5.685 13.985 1.00 93.81 95 LEU A C 1
ATOM 703 O O . LEU A 1 95 ? 6.663 6.079 14.210 1.00 93.81 95 LEU A O 1
ATOM 707 N N . LEU A 1 96 ? 4.564 6.511 13.566 1.00 89.00 96 LEU A N 1
ATOM 708 C CA . LEU A 1 96 ? 4.832 7.913 13.230 1.00 89.00 96 LEU A CA 1
ATOM 709 C C . LEU A 1 96 ? 5.048 8.797 14.470 1.00 89.00 96 LEU A C 1
ATOM 711 O O . LEU A 1 96 ? 5.443 9.952 14.334 1.00 89.00 96 LEU A O 1
ATOM 715 N N . GLY A 1 97 ? 4.765 8.282 15.674 1.00 79.12 97 GLY A N 1
ATOM 716 C CA . GLY A 1 97 ? 4.954 8.991 16.948 1.00 79.12 97 GLY A CA 1
ATOM 717 C C . GLY A 1 97 ? 4.100 10.255 17.115 1.00 79.12 97 GLY A C 1
ATOM 718 O O . GLY A 1 97 ? 4.278 10.991 18.081 1.00 79.12 97 GLY A O 1
ATOM 719 N N . SER A 1 98 ? 3.190 10.514 16.176 1.00 73.69 98 SER A N 1
ATOM 720 C CA . SER A 1 98 ? 2.261 11.643 16.169 1.00 73.69 98 SER A CA 1
ATOM 721 C C . SER A 1 98 ? 0.857 11.174 16.537 1.00 73.69 98 SER A C 1
ATOM 723 O O . SER A 1 98 ? 0.567 9.991 16.401 1.00 73.69 98 SER A O 1
ATOM 725 N N . GLU A 1 99 ? -0.024 12.093 16.931 1.00 82.44 99 GLU A N 1
ATOM 726 C CA . GLU A 1 99 ? -1.460 11.816 17.118 1.00 82.44 99 GLU A CA 1
ATOM 727 C C . GLU A 1 99 ? -2.269 11.984 15.815 1.00 82.44 99 GLU A C 1
ATOM 729 O O . GLU A 1 99 ? -3.495 11.896 15.815 1.00 82.44 99 GLU A O 1
ATOM 734 N N . VAL A 1 100 ? -1.586 12.211 14.686 1.00 85.69 100 VAL A N 1
ATOM 735 C CA . VAL A 1 100 ? -2.208 12.578 13.414 1.00 85.69 100 VAL A CA 1
ATOM 736 C C . VAL A 1 100 ? -2.103 11.449 12.392 1.00 85.69 100 VAL A C 1
ATOM 738 O O . VAL A 1 100 ? -1.042 10.863 12.177 1.00 85.69 100 VAL A O 1
ATOM 741 N N . ILE A 1 101 ? -3.217 11.168 11.712 1.00 91.00 101 ILE A N 1
ATOM 742 C CA . ILE A 1 101 ? -3.304 10.107 10.702 1.00 91.00 101 ILE A CA 1
ATOM 743 C C . ILE A 1 101 ? -2.443 10.404 9.460 1.00 91.00 101 ILE A C 1
ATOM 745 O O . ILE A 1 101 ? -2.408 11.549 8.987 1.00 91.00 101 ILE A O 1
ATOM 749 N N . PRO A 1 102 ? -1.802 9.383 8.857 1.00 92.94 102 PRO A N 1
ATOM 750 C CA . PRO A 1 102 ? -1.180 9.532 7.550 1.00 92.94 102 PRO A CA 1
ATOM 751 C C . PRO A 1 102 ? -2.265 9.738 6.482 1.00 92.94 102 PRO A C 1
ATOM 753 O O . PRO A 1 102 ? -3.286 9.051 6.459 1.00 92.94 102 PRO A O 1
ATOM 756 N N . ARG A 1 103 ? -2.065 10.713 5.591 1.00 93.88 103 ARG A N 1
ATOM 757 C CA . ARG A 1 103 ? -3.043 11.103 4.555 1.00 93.88 103 ARG A CA 1
ATOM 758 C C . ARG A 1 103 ? -2.555 10.844 3.143 1.00 93.88 103 ARG A C 1
ATOM 760 O O . ARG A 1 103 ? -3.368 10.605 2.255 1.00 93.88 103 ARG A O 1
ATOM 767 N N . SER A 1 104 ? -1.245 10.890 2.932 1.00 95.50 104 SER A N 1
ATOM 768 C CA . SER A 1 104 ? -0.638 10.594 1.640 1.00 95.50 104 SER A CA 1
ATOM 769 C C . SER A 1 104 ? 0.738 9.978 1.830 1.00 95.50 104 SER A C 1
ATOM 771 O O . SER A 1 104 ? 1.481 10.371 2.731 1.00 95.50 104 SER A O 1
ATOM 773 N N . LEU A 1 105 ? 1.057 9.016 0.972 1.00 97.12 105 LEU A N 1
ATOM 774 C CA . LEU A 1 105 ? 2.353 8.360 0.900 1.00 97.12 105 LEU A CA 1
ATOM 775 C C . LEU A 1 105 ? 2.888 8.507 -0.520 1.00 97.12 105 LEU A C 1
ATOM 777 O O . LEU A 1 105 ? 2.134 8.396 -1.487 1.00 97.12 105 LEU A O 1
ATOM 781 N N . LEU A 1 106 ? 4.187 8.753 -0.646 1.00 96.44 106 LEU A N 1
ATOM 782 C CA . LEU A 1 106 ? 4.855 8.849 -1.937 1.00 96.44 106 LEU A CA 1
ATOM 783 C C . LEU A 1 106 ? 6.264 8.284 -1.829 1.00 96.44 106 LEU A C 1
ATOM 785 O O . LEU A 1 106 ? 7.078 8.766 -1.045 1.00 96.44 106 LEU A O 1
ATOM 789 N N . PHE A 1 107 ? 6.567 7.296 -2.660 1.00 94.94 107 PHE A N 1
ATOM 790 C CA . PHE A 1 107 ? 7.949 6.911 -2.898 1.00 94.94 107 PHE A CA 1
ATOM 791 C C . PHE A 1 107 ? 8.620 7.963 -3.787 1.00 94.94 107 PHE A C 1
ATOM 793 O O . PHE A 1 107 ? 8.095 8.303 -4.847 1.00 94.94 107 PHE A O 1
ATOM 800 N N . TYR A 1 108 ? 9.783 8.453 -3.372 1.00 92.56 108 TYR A N 1
ATOM 801 C CA . TYR A 1 108 ? 10.519 9.515 -4.045 1.00 92.56 108 TYR A CA 1
ATOM 802 C C . TYR A 1 108 ? 11.994 9.151 -4.184 1.00 92.56 108 TYR A C 1
ATOM 804 O O . TYR A 1 108 ? 12.652 8.812 -3.204 1.00 92.56 108 TYR A O 1
ATOM 812 N N . THR A 1 109 ? 12.518 9.281 -5.397 1.00 89.75 109 THR A N 1
ATOM 813 C CA . THR A 1 109 ? 13.951 9.174 -5.662 1.00 89.75 109 THR A CA 1
ATOM 814 C C . THR A 1 109 ? 14.539 10.571 -5.711 1.00 89.75 109 THR A C 1
ATOM 816 O O . THR A 1 109 ? 14.137 11.376 -6.550 1.00 89.75 109 THR A O 1
ATOM 819 N N . ALA A 1 110 ? 15.486 10.871 -4.827 1.00 85.25 110 ALA A N 1
ATOM 820 C CA . ALA A 1 110 ? 16.184 12.147 -4.894 1.00 85.25 110 ALA A CA 1
ATOM 821 C C . ALA A 1 110 ? 17.187 12.142 -6.052 1.00 85.25 110 ALA A C 1
ATOM 823 O O . ALA A 1 110 ? 17.975 11.204 -6.187 1.00 85.25 110 ALA A O 1
ATOM 824 N N . GLU A 1 111 ? 17.175 13.204 -6.862 1.00 74.44 111 GLU A N 1
ATOM 825 C CA . GLU A 1 111 ? 18.174 13.395 -7.911 1.00 74.44 111 GLU A CA 1
ATOM 826 C C . GLU A 1 111 ? 19.572 13.514 -7.294 1.00 74.44 111 GLU A C 1
ATOM 828 O O . GLU A 1 111 ? 19.844 14.395 -6.475 1.00 74.44 111 GLU A O 1
ATOM 833 N N . ALA A 1 112 ? 20.464 12.622 -7.714 1.00 68.12 112 ALA A N 1
ATOM 834 C CA . ALA A 1 112 ? 21.876 12.668 -7.382 1.00 68.12 112 ALA A CA 1
ATOM 835 C C . ALA A 1 112 ? 22.686 13.092 -8.611 1.00 68.12 112 ALA A C 1
ATOM 837 O O . ALA A 1 112 ? 22.323 12.805 -9.751 1.00 68.12 112 ALA A O 1
ATOM 838 N N . LYS A 1 113 ? 23.817 13.769 -8.383 1.00 68.62 113 LYS A N 1
ATOM 839 C CA . LYS A 1 113 ? 24.742 14.157 -9.465 1.00 68.62 113 LYS A CA 1
ATOM 840 C C . LYS A 1 113 ? 25.399 12.948 -10.136 1.00 68.62 113 LYS A C 1
ATOM 842 O O . LYS A 1 113 ? 25.834 13.049 -11.278 1.00 68.62 113 LYS A O 1
ATOM 847 N N . GLU A 1 114 ? 25.462 11.826 -9.430 1.00 69.00 114 GLU A N 1
ATOM 848 C CA . GLU A 1 114 ? 26.007 10.561 -9.904 1.00 69.00 114 GLU A CA 1
ATOM 849 C C . GLU A 1 114 ? 24.998 9.448 -9.617 1.00 69.00 114 GLU A C 1
ATOM 851 O O . GLU A 1 114 ? 24.412 9.405 -8.535 1.00 69.00 114 GLU A O 1
ATOM 856 N N . ALA A 1 115 ? 24.817 8.520 -10.563 1.00 64.88 115 ALA A N 1
ATOM 857 C CA . ALA A 1 115 ? 23.849 7.426 -10.432 1.00 64.88 115 ALA A CA 1
ATOM 858 C C . ALA A 1 115 ? 24.083 6.563 -9.173 1.00 64.88 115 ALA A C 1
ATOM 860 O O . ALA A 1 115 ? 23.130 6.023 -8.612 1.00 64.88 115 ALA A O 1
ATOM 861 N N . ALA A 1 116 ? 25.334 6.488 -8.704 1.00 66.88 116 ALA A N 1
ATOM 862 C CA . ALA A 1 116 ? 25.738 5.734 -7.520 1.00 66.88 116 ALA A CA 1
ATOM 863 C C . ALA A 1 116 ? 25.284 6.346 -6.176 1.00 66.88 116 ALA A C 1
ATOM 865 O O . ALA A 1 116 ? 25.320 5.644 -5.170 1.00 66.88 116 ALA A O 1
ATOM 866 N N . ASP A 1 117 ? 24.847 7.612 -6.139 1.00 74.50 117 ASP A N 1
ATOM 867 C CA . ASP A 1 117 ? 24.365 8.291 -4.915 1.00 74.50 117 ASP A CA 1
ATOM 868 C C . ASP A 1 117 ? 22.836 8.487 -4.914 1.00 74.50 117 ASP A C 1
ATOM 870 O O . ASP A 1 117 ? 22.277 9.262 -4.138 1.00 74.50 117 ASP A O 1
ATOM 874 N N . THR A 1 118 ? 22.130 7.771 -5.791 1.00 77.50 118 THR A N 1
ATOM 875 C CA . THR A 1 118 ? 20.666 7.795 -5.830 1.00 77.50 118 THR A CA 1
ATOM 876 C C . THR A 1 118 ? 20.102 7.254 -4.514 1.00 77.50 118 THR A C 1
ATOM 878 O O . THR A 1 118 ? 20.373 6.114 -4.135 1.00 77.50 118 THR A O 1
ATOM 881 N N . LYS A 1 119 ? 19.297 8.065 -3.818 1.00 85.12 119 LYS A N 1
ATOM 882 C CA . LYS A 1 119 ? 18.637 7.689 -2.559 1.00 85.12 119 LYS A CA 1
ATOM 883 C C . LYS A 1 119 ? 17.135 7.607 -2.741 1.00 85.12 119 LYS A C 1
ATOM 885 O O . LYS A 1 119 ? 16.517 8.474 -3.359 1.00 85.12 119 LYS A O 1
ATOM 890 N N . GLU A 1 120 ? 16.569 6.568 -2.148 1.00 89.44 120 GLU A N 1
ATOM 891 C CA . GLU A 1 120 ? 15.143 6.286 -2.166 1.00 89.44 120 GLU A CA 1
ATOM 892 C C . GLU A 1 120 ? 14.524 6.697 -0.832 1.00 89.44 120 GLU A C 1
ATOM 894 O O . GLU A 1 120 ? 15.036 6.371 0.239 1.00 89.44 120 GLU A O 1
ATOM 899 N N . TYR A 1 121 ? 13.419 7.429 -0.908 1.00 92.62 121 TYR A N 1
ATOM 900 C CA . TYR A 1 121 ? 12.690 7.963 0.231 1.00 92.62 121 TYR A CA 1
ATOM 901 C C . TYR A 1 121 ? 11.235 7.514 0.173 1.00 92.62 121 TYR A C 1
ATOM 903 O O . TYR A 1 121 ? 10.638 7.415 -0.899 1.00 92.62 121 TYR A O 1
ATOM 911 N N . LEU A 1 122 ? 10.641 7.310 1.345 1.00 95.56 122 LEU A N 1
ATOM 912 C CA . LEU A 1 122 ? 9.196 7.246 1.509 1.00 95.56 122 LEU A CA 1
ATOM 913 C C . LEU A 1 122 ? 8.755 8.509 2.243 1.00 95.56 122 LEU A C 1
ATOM 915 O O . LEU A 1 122 ? 9.114 8.727 3.398 1.00 95.56 122 LEU A O 1
ATOM 919 N N . LEU A 1 123 ? 8.003 9.358 1.554 1.00 95.81 123 LEU A N 1
ATOM 920 C CA . LEU A 1 123 ? 7.448 10.583 2.108 1.00 95.81 123 LEU A CA 1
ATOM 921 C C . LEU A 1 123 ? 6.063 10.285 2.676 1.00 95.81 123 LEU A C 1
ATOM 923 O O . LEU A 1 123 ? 5.227 9.696 1.990 1.00 95.81 123 LEU A O 1
ATOM 927 N N . CYS A 1 124 ? 5.818 10.718 3.911 1.00 95.38 124 CYS A N 1
ATOM 928 C CA . CYS A 1 124 ? 4.529 10.588 4.581 1.00 95.38 124 CYS A CA 1
ATOM 929 C C . CYS A 1 124 ? 3.995 11.973 4.943 1.00 95.38 124 CYS A C 1
ATOM 931 O O . CYS A 1 124 ? 4.579 12.674 5.768 1.00 95.38 124 CYS A O 1
ATOM 933 N N . ALA A 1 125 ? 2.880 12.363 4.326 1.00 94.12 125 ALA A N 1
ATOM 934 C CA . ALA A 1 125 ? 2.152 13.567 4.699 1.00 94.12 125 ALA A CA 1
ATOM 935 C C . ALA A 1 125 ? 1.088 13.219 5.744 1.00 94.12 125 ALA A C 1
ATOM 937 O O . ALA A 1 125 ? 0.258 12.329 5.525 1.00 94.12 125 ALA A O 1
ATOM 938 N N . LEU A 1 126 ? 1.108 13.940 6.861 1.00 90.81 126 LEU A N 1
ATOM 939 C CA . LEU A 1 126 ? 0.119 13.833 7.930 1.00 90.81 126 LEU A CA 1
ATOM 940 C C . LEU A 1 126 ? -1.046 14.797 7.665 1.00 90.81 126 LEU A C 1
ATOM 942 O O . LEU A 1 126 ? -0.920 15.737 6.877 1.00 90.81 126 LEU A O 1
ATOM 946 N N . GLY A 1 127 ? -2.194 14.551 8.293 1.00 81.88 127 GLY A N 1
ATOM 947 C CA . GLY A 1 127 ? -3.282 15.532 8.336 1.00 81.88 127 GLY A CA 1
ATOM 948 C C . GLY A 1 127 ? -2.848 16.858 8.970 1.00 81.88 127 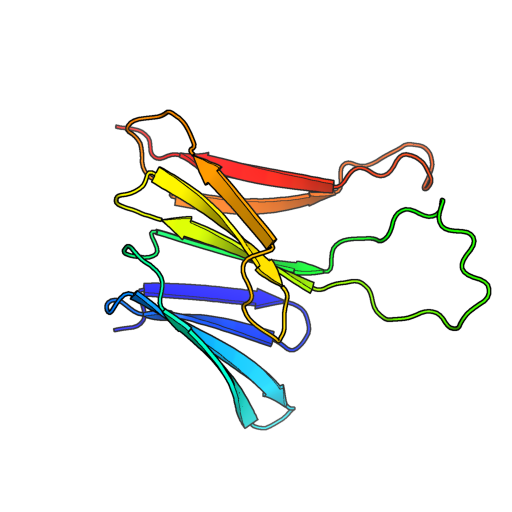GLY A C 1
ATOM 949 O O . GLY A 1 127 ? -1.867 16.919 9.704 1.00 81.88 127 GLY A O 1
ATOM 950 N N . ALA A 1 128 ? -3.571 17.930 8.671 1.00 67.06 128 ALA A N 1
ATOM 951 C CA . ALA A 1 128 ? -3.552 19.134 9.492 1.00 67.06 128 ALA A CA 1
ATOM 952 C C . ALA A 1 128 ? -4.892 19.190 10.230 1.00 67.06 128 ALA A C 1
ATOM 954 O O . ALA A 1 128 ? -5.912 18.839 9.624 1.00 67.06 128 ALA A O 1
ATOM 955 N N . ASP A 1 129 ? -4.858 19.571 11.506 1.00 58.22 129 ASP A N 1
ATOM 956 C CA . ASP A 1 129 ? -6.057 19.863 12.302 1.00 58.22 129 ASP A CA 1
ATOM 957 C C . ASP A 1 129 ? -6.871 21.025 11.707 1.00 58.22 129 ASP A C 1
ATOM 959 O O . ASP A 1 129 ? -6.254 21.979 11.166 1.00 58.22 129 ASP A O 1
#

InterPro domains:
  IPR015943 WD40/YVTN repeat-like-containing domain superfamily [G3DSA:2.130.10.10] (2-128)
  IPR050358 RSE1/DDB1/CPSF1 [PTHR10644] (5-127)
  IPR058543 RSE1/DDB1/CPSF1, second beta-propeller [PF23726] (5-127)

pLDDT: mean 88.26, std 12.59, range [48.25, 98.19]

Foldseek 3Di:
DWDEWEDDDQWIWTFDQQQKIWIWGHDPVDTHTQDMDGDPAHWQYKYKYFDDDQPPPPDPDDDDGGWIWMWTWGDPQRKIFIAGPPHRHTPDIDHPPDPFTFHYWDWDWDDDPDPNPIDIDIDTDTDDD

Organism: NCBI:txid221442

Sequence (129 aa):
LLSMVSVASSYLLLATSDKTLHLFAAKPTALDHVAEARTAHEVACVALREVARPSSAMDIDEPAPPPLYAAVGLWTELSVQILAIPSLELVVSELLGSEVIPRSLLFYTAEAKEAADTKEYLLCALGAD

Secondary structure (DSSP, 8-state):
-EEEEEEETTEEEEEETTSEEEEEEEETTEEEEEEEEE-SS-EEEEEEEE-PPPTTS---S--PPPPEEEEEEESSS-EEEEEETTT--EEEEEE--SSS-EEEEEEEEEP-SSGGG-EEEEEEEEP--